Protein AF-L8TNM6-F1 (afdb_monomer_lite)

Foldseek 3Di:
DDWDDFQWFALELQAQAQRTDGFQQDQVSLVVRLCNRPQKDKDDWDWDAFANWIKTKMKMAGHDDDQLCNGDVSWRARGDPDSGDGPDTANDRPKMKIWIWTDPPRGIIIDIDIPHPDDDDVVVVVVSVVVVVPGHDDDDPPDD

Secondary structure (DSSP, 8-state):
-EE----EEESSSSS-TTTEEEPPSSHHHHHHHHHT-TTEEEPPPEEEEETTEEEEEEEEEE-S---GGGSGGG-EEEEBSSSSS-SEEESSTT-EEEEEEEEETTEEEEEEEEE-SSPPPHHHHHHHHHHHHT--PPPP----

pLDDT: mean 92.52, std 8.96, range [37.88, 98.44]

Organism: NCBI:txid683150

Sequence (144 aa):
MAWWPADYVPTDPCAWQGTLAKVDPSAQAFVNAMTAQTSTASTPPVEVVVGTYSGFEFDHSVEGDVDIAACDEGKFCIHSETSYGCSRWYSTQNERETYRVADLNGERAVIWMAEYRPPINPELIREGRAIFDSIEFKADRAAQ

Radius of gyration: 15.44 Å; chains: 1; bounding box: 28×33×51 Å

Structure (mmCIF, N/CA/C/O backbone):
data_AF-L8TNM6-F1
#
_entry.id   AF-L8TNM6-F1
#
loop_
_atom_site.group_PDB
_atom_site.id
_atom_site.type_symbol
_atom_site.label_atom_id
_atom_site.label_alt_id
_atom_site.label_comp_id
_atom_site.label_asym_id
_atom_site.label_entity_id
_atom_site.label_seq_id
_atom_site.pdbx_PDB_ins_code
_atom_site.Cartn_x
_atom_site.Cartn_y
_atom_site.Cartn_z
_atom_site.occupancy
_atom_site.B_iso_or_equiv
_atom_site.auth_seq_id
_atom_site.auth_comp_id
_atom_site.auth_asym_id
_atom_site.auth_atom_id
_atom_site.pdbx_PDB_model_num
ATOM 1 N N . MET A 1 1 ? 8.823 -3.336 8.615 1.00 79.50 1 MET A N 1
ATOM 2 C CA . MET A 1 1 ? 7.504 -2.868 9.074 1.00 79.50 1 MET A CA 1
ATOM 3 C C . MET A 1 1 ? 7.540 -1.361 9.140 1.00 79.50 1 MET A C 1
ATOM 5 O O . MET A 1 1 ? 8.532 -0.828 9.627 1.00 79.50 1 MET A O 1
ATOM 9 N N . ALA A 1 2 ? 6.513 -0.700 8.633 1.00 86.88 2 ALA A N 1
ATOM 10 C CA . ALA A 1 2 ? 6.402 0.747 8.692 1.00 86.88 2 ALA A CA 1
ATOM 11 C C . ALA A 1 2 ? 4.941 1.164 8.889 1.00 86.88 2 ALA A C 1
ATOM 13 O O . ALA A 1 2 ? 4.019 0.397 8.611 1.00 86.88 2 ALA A O 1
ATOM 14 N N . TRP A 1 3 ? 4.776 2.376 9.409 1.00 85.31 3 TR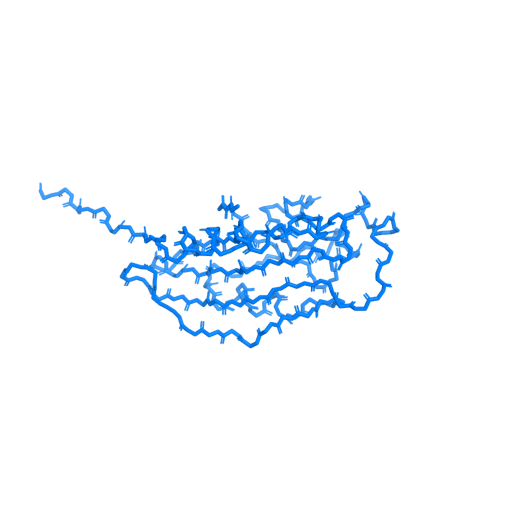P A N 1
ATOM 15 C CA . TRP A 1 3 ? 3.514 3.088 9.548 1.00 85.31 3 TRP A CA 1
ATOM 16 C C . TRP A 1 3 ? 3.761 4.509 9.045 1.00 85.31 3 TRP A C 1
ATOM 18 O O . TRP A 1 3 ? 4.692 5.169 9.512 1.00 85.31 3 TRP A O 1
ATOM 28 N N . TRP A 1 4 ? 2.991 4.942 8.050 1.00 85.00 4 TRP A N 1
ATOM 29 C CA . TRP A 1 4 ? 3.117 6.265 7.436 1.00 85.00 4 TRP A CA 1
ATOM 30 C C . TRP A 1 4 ? 1.769 6.712 6.863 1.00 85.00 4 TRP A C 1
ATOM 32 O O . TRP A 1 4 ? 0.985 5.849 6.450 1.00 85.00 4 TRP A O 1
ATOM 42 N N . PRO A 1 5 ? 1.502 8.028 6.777 1.00 88.56 5 PRO A N 1
ATOM 43 C CA . PRO A 1 5 ? 0.364 8.551 6.031 1.00 88.56 5 PRO A CA 1
ATOM 44 C C . PRO A 1 5 ? 0.303 8.040 4.585 1.00 88.56 5 PRO A C 1
ATOM 46 O O . PRO A 1 5 ? 1.319 7.888 3.901 1.00 88.56 5 PRO A O 1
ATOM 49 N N . ALA A 1 6 ? -0.916 7.782 4.120 1.00 94.31 6 ALA A N 1
ATOM 50 C CA . ALA A 1 6 ? -1.198 7.221 2.804 1.00 94.31 6 ALA A CA 1
ATOM 51 C C . ALA A 1 6 ? -2.482 7.853 2.255 1.00 94.31 6 ALA A C 1
ATOM 53 O O . ALA A 1 6 ? -3.533 7.218 2.181 1.00 94.31 6 ALA A O 1
ATOM 54 N N . ASP A 1 7 ? -2.410 9.148 1.964 1.00 96.62 7 ASP A N 1
ATOM 55 C CA . ASP A 1 7 ? -3.555 9.986 1.595 1.00 96.62 7 ASP A CA 1
ATOM 56 C C . ASP A 1 7 ? -3.872 9.945 0.100 1.00 96.62 7 ASP A C 1
ATOM 58 O O . ASP A 1 7 ? -4.987 10.280 -0.303 1.00 96.62 7 ASP A O 1
ATOM 62 N N . TYR A 1 8 ? -2.907 9.531 -0.721 1.00 98.00 8 TYR A N 1
ATOM 63 C CA . TYR A 1 8 ? -3.024 9.470 -2.169 1.00 98.00 8 TYR A CA 1
ATOM 64 C C . TYR A 1 8 ? -2.637 8.091 -2.688 1.00 98.00 8 TYR A C 1
ATOM 66 O O . TYR A 1 8 ? -1.628 7.524 -2.269 1.00 98.00 8 TYR A O 1
ATOM 74 N N . VAL A 1 9 ? -3.415 7.578 -3.635 1.00 98.00 9 VAL A N 1
ATOM 75 C CA . VAL A 1 9 ? -3.160 6.297 -4.304 1.00 98.00 9 VAL A CA 1
ATOM 76 C C . VAL A 1 9 ? -3.274 6.524 -5.815 1.00 98.00 9 VAL A C 1
ATOM 78 O O . VAL A 1 9 ? -4.278 7.088 -6.264 1.00 98.00 9 VAL A O 1
ATOM 81 N N . PRO A 1 10 ? -2.257 6.165 -6.616 1.00 97.62 10 PRO A N 1
ATOM 82 C CA . PRO A 1 10 ? -2.350 6.241 -8.068 1.00 97.62 10 PRO A CA 1
ATOM 83 C C . PRO A 1 10 ? -3.147 5.051 -8.608 1.00 97.62 10 PRO A C 1
ATOM 85 O O . PRO A 1 10 ? -3.037 3.946 -8.084 1.00 97.62 10 PRO A O 1
ATOM 88 N N . THR A 1 11 ? -3.913 5.250 -9.681 1.00 96.69 11 THR A N 1
ATOM 89 C CA . THR A 1 11 ? -4.555 4.133 -10.399 1.00 96.69 11 THR A CA 1
ATOM 90 C C . THR A 1 11 ? -3.537 3.306 -11.183 1.00 96.69 11 THR A C 1
ATOM 92 O O . THR A 1 11 ? -3.687 2.092 -11.265 1.00 96.69 11 THR A O 1
ATOM 95 N N . ASP A 1 12 ? -2.505 3.957 -11.727 1.00 96.88 12 ASP A N 1
ATOM 96 C CA . ASP A 1 12 ? -1.358 3.312 -12.367 1.00 96.88 12 ASP A CA 1
ATOM 97 C C . ASP A 1 12 ? -0.095 3.594 -11.540 1.00 96.88 12 ASP A C 1
ATOM 99 O O . ASP A 1 12 ? 0.421 4.716 -11.569 1.00 96.88 12 ASP A O 1
ATOM 103 N N . PRO A 1 13 ? 0.403 2.608 -10.777 1.00 97.12 13 PRO A N 1
ATOM 104 C CA . PRO A 1 13 ? 1.623 2.755 -9.993 1.00 97.12 13 PRO A CA 1
ATOM 105 C C . PRO A 1 13 ? 2.876 3.075 -10.808 1.00 97.12 13 PRO A C 1
ATOM 107 O O . PRO A 1 13 ? 3.822 3.624 -10.253 1.00 97.12 13 PRO A O 1
ATOM 110 N N . CYS A 1 14 ? 2.939 2.713 -12.090 1.00 97.19 14 CYS A N 1
ATOM 111 C CA . CYS A 1 14 ? 4.112 2.953 -12.928 1.00 97.19 14 CYS A CA 1
ATOM 112 C C . CYS A 1 14 ? 4.074 4.352 -13.564 1.00 97.19 14 CYS A C 1
ATOM 114 O O . CYS A 1 14 ? 5.117 4.994 -13.686 1.00 97.19 14 CYS A O 1
ATOM 116 N N . ALA A 1 15 ? 2.875 4.840 -13.896 1.00 97.00 15 ALA A N 1
ATOM 117 C CA . ALA A 1 15 ? 2.603 6.179 -14.430 1.00 97.00 15 ALA A CA 1
ATOM 118 C C . ALA A 1 15 ? 1.874 7.071 -13.397 1.00 97.00 15 ALA A C 1
ATOM 120 O O . ALA A 1 15 ? 0.745 7.539 -13.605 1.00 97.00 15 ALA A O 1
ATOM 121 N N . TRP A 1 16 ? 2.499 7.258 -12.234 1.00 97.19 16 TRP A N 1
ATOM 122 C CA . TRP A 1 16 ? 1.894 7.906 -11.068 1.00 97.19 16 TRP A CA 1
ATOM 123 C C . TRP A 1 16 ? 2.017 9.441 -11.063 1.00 97.19 16 TRP A C 1
ATOM 125 O O . TRP A 1 16 ? 1.273 10.122 -10.343 1.00 97.19 16 TRP A O 1
ATOM 135 N N . GLN A 1 17 ? 2.948 10.027 -11.824 1.00 96.00 17 GLN A N 1
ATOM 136 C CA . GLN A 1 17 ? 3.171 11.473 -11.805 1.00 96.00 17 GLN A CA 1
ATOM 137 C C . GLN A 1 17 ? 1.954 12.220 -12.358 1.00 96.00 17 GLN A C 1
ATOM 139 O O . GLN A 1 17 ? 1.529 12.044 -13.496 1.00 96.00 17 GLN A O 1
ATOM 144 N N . GLY A 1 18 ? 1.379 13.094 -11.528 1.00 93.44 18 GLY A N 1
ATOM 145 C CA . GLY A 1 18 ? 0.178 13.855 -11.878 1.00 93.44 18 GLY A CA 1
ATOM 146 C C . GLY A 1 18 ? -1.130 13.055 -11.845 1.00 93.44 18 GLY A C 1
ATOM 147 O O . GLY A 1 18 ? -2.178 13.637 -12.119 1.00 93.44 18 GLY A O 1
ATOM 148 N N . THR A 1 19 ? -1.102 11.767 -11.483 1.00 93.88 19 THR A N 1
ATOM 149 C CA . THR A 1 19 ? -2.293 10.893 -11.430 1.00 93.88 19 THR A CA 1
ATOM 150 C C . THR A 1 19 ? -2.666 10.451 -10.009 1.00 93.88 19 THR A C 1
ATOM 152 O O . THR A 1 19 ? -3.666 9.760 -9.816 1.00 93.88 19 THR A O 1
ATOM 155 N N . LEU A 1 20 ? -1.904 10.885 -8.998 1.00 95.94 20 LEU A N 1
ATOM 156 C CA . LEU A 1 20 ? -2.164 10.621 -7.580 1.00 95.94 20 LEU A CA 1
ATOM 157 C C . LEU A 1 20 ? -3.528 11.175 -7.140 1.00 95.94 20 LEU A C 1
ATOM 159 O O . LEU A 1 20 ? -3.726 12.389 -7.033 1.00 95.94 20 LEU A O 1
ATOM 163 N N . ALA A 1 21 ? -4.463 10.275 -6.834 1.00 96.50 21 ALA A N 1
ATOM 164 C CA . ALA A 1 21 ? -5.811 10.627 -6.411 1.00 96.50 21 ALA A CA 1
ATOM 165 C C . ALA A 1 21 ? -5.918 10.634 -4.885 1.00 96.50 21 ALA A C 1
ATOM 167 O O . ALA A 1 21 ? -5.488 9.689 -4.224 1.00 96.50 21 ALA A O 1
ATOM 168 N N . LYS A 1 22 ? -6.521 11.690 -4.324 1.00 97.31 22 LYS A N 1
ATOM 169 C CA . LYS A 1 22 ? -6.792 11.757 -2.886 1.00 97.31 22 LYS A CA 1
ATOM 170 C C . LYS A 1 22 ? -7.829 10.703 -2.510 1.00 97.31 22 LYS A C 1
ATOM 172 O O . LYS A 1 22 ? -8.908 10.657 -3.098 1.00 97.31 22 LYS A O 1
ATOM 177 N N . VAL A 1 23 ? -7.512 9.905 -1.503 1.00 97.06 23 VAL A N 1
ATOM 178 C CA . VAL A 1 23 ? -8.386 8.864 -0.975 1.00 97.06 23 VAL A CA 1
ATOM 179 C C . VAL A 1 23 ? -9.169 9.420 0.210 1.00 97.06 23 VAL A C 1
ATOM 181 O O . VAL A 1 23 ? -8.631 10.148 1.045 1.00 97.06 23 VAL A O 1
ATOM 184 N N . ASP A 1 24 ? -10.449 9.066 0.289 1.00 94.94 24 ASP A N 1
ATOM 185 C CA . ASP A 1 24 ? -11.272 9.324 1.471 1.00 94.94 24 ASP A CA 1
ATOM 186 C C . ASP A 1 24 ? -10.607 8.740 2.740 1.00 94.94 24 ASP A C 1
ATOM 188 O O . ASP A 1 24 ? -9.984 7.684 2.640 1.00 94.94 24 ASP A O 1
ATOM 192 N N . PRO A 1 25 ? -10.696 9.380 3.922 1.00 92.38 25 PRO A N 1
ATOM 193 C CA . PRO A 1 25 ? -10.016 8.909 5.131 1.00 92.38 25 PRO A CA 1
ATOM 194 C C . PRO A 1 25 ? -10.451 7.534 5.644 1.00 92.38 25 PRO A C 1
ATOM 196 O O . PRO A 1 25 ? -9.757 6.986 6.488 1.00 92.38 25 PRO A O 1
ATOM 199 N N . SER A 1 26 ? -11.550 6.945 5.167 1.00 94.88 26 SER A N 1
ATOM 200 C CA . SER A 1 26 ? -11.979 5.622 5.628 1.00 94.88 26 SER A CA 1
ATOM 201 C C . SER A 1 26 ? -10.976 4.508 5.286 1.00 94.88 26 SER A C 1
ATOM 203 O O . SER A 1 26 ? -10.268 4.538 4.270 1.00 94.88 26 SER A O 1
ATOM 205 N N . ALA A 1 27 ? -10.930 3.477 6.136 1.00 95.50 27 ALA A N 1
ATOM 206 C CA . ALA A 1 27 ? -10.115 2.284 5.903 1.00 95.50 27 ALA A CA 1
ATOM 207 C C . ALA A 1 27 ? -10.518 1.569 4.600 1.00 95.50 27 ALA A C 1
ATOM 209 O O . ALA A 1 27 ? -9.662 1.234 3.781 1.00 95.50 27 ALA A O 1
ATOM 210 N N . GLN A 1 28 ? -11.826 1.414 4.364 1.00 95.94 28 GLN A N 1
ATOM 211 C CA . GLN A 1 28 ? -12.356 0.751 3.172 1.00 95.94 28 GLN A CA 1
ATOM 212 C C . GLN A 1 28 ? -12.007 1.497 1.878 1.00 95.94 28 GLN A C 1
ATOM 214 O O . GLN A 1 28 ? -11.675 0.856 0.882 1.00 95.94 28 GLN A O 1
ATOM 219 N N . ALA A 1 29 ? -12.055 2.835 1.866 1.00 96.62 29 ALA A N 1
ATOM 220 C CA . ALA A 1 29 ? -11.709 3.598 0.668 1.00 96.62 29 ALA A CA 1
ATOM 221 C C . ALA A 1 29 ? -10.248 3.384 0.252 1.00 96.62 29 ALA A C 1
ATOM 223 O O . ALA A 1 29 ? -9.968 3.253 -0.938 1.00 96.62 29 ALA A O 1
ATOM 224 N N . PHE A 1 30 ? -9.333 3.281 1.219 1.00 97.50 30 PHE A N 1
ATOM 225 C CA . PHE A 1 30 ? -7.933 2.957 0.946 1.00 97.50 30 PHE A CA 1
ATOM 226 C C . PHE A 1 30 ? -7.754 1.563 0.372 1.00 97.50 30 PHE A C 1
ATOM 228 O O . PHE A 1 30 ? -7.100 1.406 -0.653 1.00 97.50 30 PHE A O 1
ATOM 235 N N . VAL A 1 31 ? -8.378 0.563 0.993 1.00 97.88 31 VAL A N 1
ATOM 236 C CA . VAL A 1 31 ? -8.337 -0.820 0.508 1.00 97.88 31 VAL A CA 1
ATOM 237 C C . VAL A 1 31 ? -8.874 -0.907 -0.924 1.00 97.88 31 VAL A C 1
ATOM 239 O O . VAL A 1 31 ? -8.252 -1.525 -1.784 1.00 97.88 31 VAL A O 1
ATOM 242 N N . ASN A 1 32 ? -9.987 -0.231 -1.216 1.00 98.06 32 ASN A N 1
ATOM 243 C CA . ASN A 1 32 ? -10.557 -0.190 -2.563 1.00 98.06 32 ASN A CA 1
ATOM 244 C C . ASN A 1 32 ? -9.613 0.482 -3.567 1.00 98.06 32 ASN A C 1
ATOM 246 O O . ASN A 1 32 ? -9.472 -0.002 -4.684 1.00 98.06 32 ASN A O 1
ATOM 250 N N . ALA A 1 33 ? -8.959 1.580 -3.181 1.00 98.06 33 ALA A N 1
ATOM 251 C CA . ALA A 1 33 ? -8.015 2.269 -4.054 1.00 98.06 33 ALA A CA 1
ATOM 252 C C . ALA A 1 33 ? -6.778 1.404 -4.352 1.00 98.06 33 ALA A C 1
ATOM 254 O O . ALA A 1 33 ? -6.389 1.285 -5.509 1.00 98.06 33 ALA A O 1
ATOM 255 N N . MET A 1 34 ? -6.209 0.760 -3.329 1.00 97.94 34 MET A N 1
ATOM 256 C CA . MET A 1 34 ? -5.046 -0.131 -3.446 1.00 97.94 34 MET A CA 1
ATOM 257 C C . MET A 1 34 ? -5.343 -1.367 -4.303 1.00 97.94 34 MET A C 1
ATOM 259 O O . MET A 1 34 ? -4.567 -1.735 -5.176 1.00 97.94 34 MET A O 1
ATOM 263 N N . THR A 1 35 ? -6.495 -2.004 -4.090 1.00 97.50 35 THR A N 1
ATOM 264 C CA . THR A 1 35 ? -6.895 -3.202 -4.851 1.00 97.50 35 THR A CA 1
ATOM 265 C C . THR A 1 35 ? -7.291 -2.896 -6.298 1.00 97.50 35 THR A C 1
ATOM 267 O O . THR A 1 35 ? -7.333 -3.806 -7.121 1.00 97.50 35 THR A O 1
ATOM 270 N N . ALA A 1 36 ? -7.568 -1.630 -6.622 1.00 97.31 36 ALA A N 1
ATOM 271 C CA . ALA A 1 36 ? -7.891 -1.178 -7.973 1.00 97.31 36 ALA A CA 1
ATOM 272 C C . ALA A 1 36 ? -6.660 -0.755 -8.795 1.00 97.31 36 ALA A C 1
ATOM 274 O O . ALA A 1 36 ? -6.819 -0.379 -9.959 1.00 97.31 36 ALA A O 1
ATOM 275 N N . GLN A 1 37 ? -5.456 -0.779 -8.214 1.00 97.38 37 GLN A N 1
ATOM 276 C CA . GLN A 1 37 ? -4.236 -0.391 -8.917 1.00 97.38 37 GLN A CA 1
ATOM 277 C C . GLN A 1 37 ? -3.931 -1.354 -10.063 1.00 97.38 37 GLN A C 1
ATOM 279 O O . GLN A 1 37 ? -3.924 -2.576 -9.891 1.00 97.38 37 GLN A O 1
ATOM 284 N N . THR A 1 38 ? -3.645 -0.809 -11.243 1.00 96.31 38 THR A N 1
ATOM 285 C CA . THR A 1 38 ? -3.227 -1.618 -12.388 1.00 96.31 38 THR A CA 1
ATOM 286 C C . THR A 1 38 ? -1.857 -2.241 -12.133 1.00 96.31 38 THR A C 1
ATOM 288 O O . THR A 1 38 ? -1.032 -1.699 -11.400 1.00 96.31 38 THR A O 1
ATOM 291 N N . SER A 1 39 ? -1.595 -3.389 -12.762 1.00 95.31 39 SER A N 1
ATOM 292 C CA . SER A 1 39 ? -0.312 -4.101 -12.640 1.00 95.31 39 SER A CA 1
ATOM 293 C C . SER A 1 39 ? 0.034 -4.503 -11.199 1.00 95.31 39 SER A C 1
ATOM 295 O O . SER A 1 39 ? 1.207 -4.622 -10.842 1.00 95.31 39 SER A O 1
ATOM 297 N N . THR A 1 40 ? -0.985 -4.710 -10.362 1.00 97.06 40 THR A N 1
ATOM 298 C CA . THR A 1 40 ? -0.830 -5.206 -8.994 1.00 97.06 40 THR A CA 1
ATOM 299 C C . THR A 1 40 ? -1.721 -6.410 -8.755 1.00 97.06 40 THR A C 1
ATOM 301 O O . THR A 1 40 ? -2.823 -6.507 -9.289 1.00 97.06 40 THR A O 1
ATOM 304 N N . ALA A 1 41 ? -1.245 -7.314 -7.909 1.00 96.88 41 ALA A N 1
ATOM 305 C CA . ALA A 1 41 ? -2.027 -8.416 -7.388 1.00 96.88 41 ALA A CA 1
ATOM 306 C C . ALA A 1 41 ? -2.252 -8.178 -5.898 1.00 96.88 41 ALA A C 1
ATOM 308 O O . ALA A 1 41 ? -1.291 -8.022 -5.136 1.00 96.88 41 ALA A O 1
ATOM 309 N N . SER A 1 42 ? -3.523 -8.184 -5.494 1.00 97.69 42 SER A N 1
ATOM 310 C CA . SER A 1 42 ? -3.921 -8.111 -4.091 1.00 97.69 42 SER A 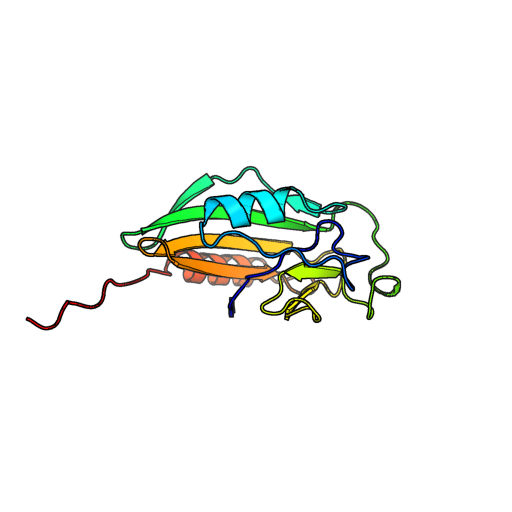CA 1
ATOM 311 C C . SER A 1 42 ? -4.751 -9.324 -3.697 1.00 97.69 42 SER A C 1
ATOM 313 O O . SER A 1 42 ? -5.597 -9.781 -4.471 1.00 97.69 42 SER A O 1
ATOM 315 N N . THR A 1 43 ? -4.543 -9.846 -2.489 1.00 98.06 43 THR A N 1
ATOM 316 C CA . THR A 1 43 ? -5.466 -10.850 -1.946 1.00 98.06 43 THR A CA 1
ATOM 317 C C . THR A 1 43 ? -6.804 -10.197 -1.583 1.00 98.06 43 THR A C 1
ATOM 319 O O . THR A 1 43 ? -6.849 -8.993 -1.314 1.00 98.06 43 THR A O 1
ATOM 322 N N . PRO A 1 44 ? -7.920 -10.955 -1.584 1.00 97.69 44 PRO A N 1
ATOM 323 C CA . PRO A 1 44 ? -9.189 -10.441 -1.088 1.00 97.69 44 PRO A CA 1
ATOM 324 C C . PRO A 1 44 ? -9.026 -9.916 0.347 1.00 97.69 44 PRO A C 1
ATOM 326 O O . PRO A 1 44 ? -8.559 -10.677 1.200 1.00 97.69 44 PRO A O 1
ATOM 329 N N . PRO A 1 45 ? -9.405 -8.657 0.631 1.00 97.88 45 PRO A N 1
ATOM 330 C CA . PRO A 1 45 ? -9.269 -8.097 1.966 1.00 97.88 45 PRO A CA 1
ATOM 331 C C . PRO A 1 45 ? -10.096 -8.880 2.981 1.00 97.88 45 PRO A C 1
ATOM 333 O O . PRO A 1 45 ? -11.266 -9.183 2.738 1.00 97.88 45 PRO A O 1
ATOM 336 N N . VAL A 1 46 ? -9.495 -9.178 4.129 1.00 97.81 46 VAL A N 1
ATOM 337 C CA . VAL A 1 46 ? -10.168 -9.836 5.252 1.00 97.81 46 VAL A CA 1
ATOM 338 C C . VAL A 1 46 ? -10.359 -8.854 6.396 1.00 97.81 46 VAL A C 1
ATOM 340 O O . VAL A 1 46 ? -9.468 -8.060 6.696 1.00 97.81 46 VAL A O 1
ATOM 343 N N . GLU A 1 47 ? -11.523 -8.898 7.038 1.00 97.00 47 GLU A N 1
ATOM 344 C CA . GLU A 1 47 ? -11.775 -8.109 8.243 1.00 97.00 47 GLU A CA 1
ATOM 345 C C . GLU A 1 47 ? -10.915 -8.623 9.401 1.00 97.00 47 GLU A C 1
ATOM 347 O O . GLU A 1 47 ? -10.827 -9.827 9.654 1.00 97.00 47 GLU A O 1
ATOM 352 N N . VAL A 1 48 ? -10.290 -7.695 10.119 1.00 95.12 48 VAL A N 1
ATOM 353 C CA . VAL A 1 48 ? -9.443 -7.978 11.279 1.00 95.12 48 VAL A CA 1
ATOM 354 C C . VAL A 1 48 ? -9.743 -7.007 12.412 1.00 95.12 48 VAL A C 1
ATOM 356 O O . VAL A 1 48 ? -10.335 -5.945 12.218 1.00 95.12 48 VAL A O 1
ATOM 359 N N . VAL A 1 49 ? -9.298 -7.368 13.612 1.00 92.56 49 VAL A N 1
ATOM 360 C CA . VAL A 1 49 ? -9.321 -6.487 14.779 1.00 92.56 49 VAL A CA 1
ATOM 361 C C . VAL A 1 49 ? -7.885 -6.135 15.150 1.00 92.56 49 VAL A C 1
ATOM 363 O O . VAL A 1 49 ? -7.042 -7.019 15.278 1.00 92.56 49 VAL A O 1
ATOM 366 N N . VAL A 1 50 ? -7.609 -4.843 15.324 1.00 89.44 50 VAL A N 1
ATOM 367 C CA . VAL A 1 50 ? -6.297 -4.303 15.703 1.00 89.44 50 VAL A CA 1
ATOM 368 C C . VAL A 1 50 ? -6.430 -3.648 17.075 1.00 89.44 50 VAL A C 1
ATOM 370 O O . VAL A 1 50 ? -6.803 -2.480 17.198 1.00 89.44 50 VAL A O 1
ATOM 373 N N . GLY A 1 51 ? -6.193 -4.423 18.135 1.00 88.44 51 GLY A N 1
ATOM 374 C CA . GLY A 1 51 ? -6.549 -4.028 19.500 1.00 88.44 51 GLY A CA 1
ATOM 375 C C . GLY A 1 51 ? -8.068 -4.021 19.694 1.00 88.44 51 GLY A C 1
ATOM 376 O O . GLY A 1 51 ? -8.688 -5.076 19.766 1.00 88.44 51 GLY A O 1
ATOM 377 N N . THR A 1 52 ? -8.679 -2.836 19.775 1.00 89.81 52 THR A N 1
ATOM 378 C CA . THR A 1 52 ? -10.147 -2.672 19.869 1.00 89.81 52 THR A CA 1
ATOM 379 C C . THR A 1 52 ? -10.784 -2.112 18.598 1.00 89.81 52 THR A C 1
ATOM 381 O O . THR A 1 52 ? -11.988 -1.867 18.581 1.00 89.81 52 THR A O 1
ATOM 384 N N . TYR A 1 53 ? -9.988 -1.870 17.558 1.00 93.50 53 TYR A N 1
ATOM 385 C CA . TYR A 1 53 ? -10.420 -1.212 16.328 1.00 93.50 53 TYR A CA 1
ATOM 386 C C . TYR A 1 53 ? -10.651 -2.228 15.216 1.00 93.50 53 TYR A C 1
ATOM 388 O O . TYR A 1 53 ? -9.891 -3.188 15.083 1.00 93.50 53 TYR A O 1
ATOM 396 N N . SER A 1 54 ? -11.680 -2.011 14.402 1.00 94.69 54 SER A N 1
ATOM 397 C CA . SER A 1 54 ? -11.895 -2.779 13.177 1.00 94.69 54 SER A CA 1
ATOM 398 C C . SER A 1 54 ? -10.911 -2.353 12.092 1.00 94.69 54 SER A C 1
ATOM 400 O O . SER A 1 54 ? -10.466 -1.204 12.046 1.00 94.69 54 SER A O 1
ATOM 402 N N . GLY A 1 55 ? -10.601 -3.264 11.183 1.00 95.50 55 GLY A N 1
ATOM 403 C CA . GLY A 1 55 ? -9.743 -2.973 10.052 1.00 95.50 55 GLY A CA 1
ATOM 404 C C . GLY A 1 55 ? -9.772 -4.064 8.999 1.00 95.50 55 GLY A C 1
ATOM 405 O O . GLY A 1 55 ? -10.554 -5.009 9.077 1.00 95.50 55 GLY A O 1
ATOM 406 N N . PHE A 1 56 ? -8.875 -3.926 8.032 1.00 97.75 56 PHE A N 1
ATOM 407 C CA . PHE A 1 56 ? -8.698 -4.870 6.938 1.00 97.75 56 PHE A CA 1
ATOM 408 C C . PHE A 1 56 ? -7.245 -5.302 6.837 1.00 97.75 56 PHE A C 1
ATOM 410 O O . PHE A 1 56 ? -6.345 -4.487 7.043 1.00 97.75 56 PHE A O 1
ATOM 417 N N . GLU A 1 57 ? -7.020 -6.558 6.477 1.00 98.38 57 GLU A N 1
ATOM 418 C CA . GLU A 1 57 ? -5.713 -7.079 6.096 1.00 98.38 57 GLU A CA 1
ATOM 419 C C . GLU A 1 57 ? -5.755 -7.632 4.671 1.00 98.38 57 GLU A C 1
ATOM 421 O O . GLU A 1 57 ? -6.734 -8.262 4.272 1.00 98.38 57 GLU A O 1
ATOM 426 N N . PHE A 1 58 ? -4.706 -7.368 3.898 1.00 98.44 58 PHE A N 1
ATOM 427 C CA . PHE A 1 58 ? -4.530 -7.900 2.549 1.00 98.44 58 PHE A CA 1
ATOM 428 C C . PHE A 1 58 ? -3.048 -7.912 2.177 1.00 98.44 58 PHE A C 1
ATOM 430 O O . PHE A 1 58 ? -2.268 -7.101 2.672 1.00 98.44 58 PHE A O 1
ATOM 437 N N . ASP A 1 59 ? -2.667 -8.814 1.283 1.00 97.75 59 ASP A N 1
ATOM 438 C CA . ASP A 1 59 ? -1.352 -8.800 0.650 1.00 97.75 59 ASP A CA 1
ATOM 439 C C . ASP A 1 59 ? -1.430 -7.999 -0.645 1.00 97.75 59 ASP A C 1
ATOM 441 O O . ASP A 1 59 ? -2.458 -8.012 -1.320 1.00 97.75 59 ASP A O 1
ATOM 445 N N . HIS A 1 60 ? -0.341 -7.324 -0.993 1.00 97.94 60 HIS A N 1
ATOM 446 C CA . HIS A 1 60 ? -0.202 -6.500 -2.183 1.00 97.94 60 HIS A CA 1
ATOM 447 C C . HIS A 1 60 ? 1.177 -6.719 -2.812 1.00 97.94 60 HIS A C 1
ATOM 449 O O . HIS A 1 60 ? 2.185 -6.844 -2.113 1.00 97.94 60 HIS A O 1
ATOM 455 N N . SER A 1 61 ? 1.231 -6.808 -4.136 1.00 96.56 61 SER A N 1
ATOM 456 C CA . SER A 1 61 ? 2.459 -7.078 -4.889 1.00 96.56 61 SER A CA 1
ATOM 457 C C . SER A 1 61 ? 2.325 -6.614 -6.335 1.00 96.56 61 SER A C 1
ATOM 459 O O . SER A 1 61 ? 1.215 -6.362 -6.803 1.00 96.56 61 SER A O 1
ATOM 461 N N . VAL A 1 62 ? 3.444 -6.524 -7.054 1.00 95.25 62 VAL A N 1
ATOM 462 C CA . VAL A 1 62 ? 3.422 -6.302 -8.508 1.00 95.25 62 VAL A CA 1
ATOM 463 C C . VAL A 1 62 ? 2.858 -7.539 -9.208 1.00 95.25 62 VAL A C 1
ATOM 465 O O . VAL A 1 62 ? 3.235 -8.666 -8.888 1.00 95.25 62 VAL A O 1
ATOM 468 N N . GLU A 1 63 ? 1.974 -7.332 -10.182 1.00 93.25 63 GLU A N 1
ATOM 469 C CA . GLU A 1 63 ? 1.508 -8.381 -11.087 1.00 93.25 63 GLU A CA 1
ATOM 470 C C . GLU A 1 63 ? 2.198 -8.260 -12.449 1.00 93.25 63 GLU A C 1
ATOM 472 O O . GLU A 1 63 ? 2.282 -7.178 -13.029 1.00 93.25 63 GLU A O 1
ATOM 477 N N . GLY A 1 64 ? 2.643 -9.395 -12.991 1.00 86.69 64 GLY A N 1
ATOM 478 C CA . GLY A 1 64 ? 3.269 -9.460 -14.310 1.00 86.69 64 GLY A CA 1
ATOM 479 C C . GLY A 1 64 ? 4.748 -9.068 -14.314 1.00 86.69 64 GLY A C 1
ATOM 480 O O . GLY A 1 64 ? 5.429 -9.140 -13.294 1.00 86.69 64 GLY A O 1
ATOM 481 N N . ASP A 1 65 ? 5.247 -8.716 -15.499 1.00 87.31 65 ASP A N 1
ATOM 482 C CA . ASP A 1 65 ? 6.650 -8.362 -15.754 1.00 87.31 65 ASP A CA 1
ATOM 483 C C . ASP A 1 65 ? 6.739 -6.850 -16.006 1.00 87.31 65 ASP A C 1
ATOM 485 O O . ASP A 1 65 ? 6.674 -6.381 -17.145 1.00 87.31 65 ASP A O 1
ATOM 489 N N . VAL A 1 66 ? 6.763 -6.075 -14.919 1.00 92.75 66 VAL A N 1
ATOM 490 C CA . VAL A 1 66 ? 6.821 -4.608 -14.968 1.00 92.75 66 VAL A CA 1
ATOM 491 C C . VAL A 1 66 ? 8.276 -4.153 -14.913 1.00 92.75 66 VAL A C 1
ATOM 493 O O . VAL A 1 66 ? 8.982 -4.405 -13.934 1.00 92.75 66 VAL A O 1
ATOM 496 N N . ASP A 1 67 ? 8.711 -3.399 -15.923 1.00 94.38 67 ASP A N 1
ATOM 497 C CA . ASP A 1 67 ? 10.011 -2.727 -15.899 1.00 94.38 67 ASP A CA 1
ATOM 498 C C . ASP A 1 67 ? 9.960 -1.480 -15.003 1.00 94.38 67 ASP A C 1
ATOM 500 O O . ASP A 1 67 ? 9.687 -0.366 -15.451 1.00 94.38 67 ASP A O 1
ATOM 504 N N . ILE A 1 68 ? 10.236 -1.668 -13.709 1.00 94.81 68 ILE A N 1
ATOM 505 C CA . ILE A 1 68 ? 10.207 -0.585 -12.713 1.00 94.81 68 ILE A CA 1
ATOM 506 C C . ILE A 1 68 ? 11.196 0.540 -13.049 1.00 94.81 68 ILE A C 1
ATOM 508 O O . ILE A 1 68 ? 10.940 1.695 -12.713 1.00 94.81 68 ILE A O 1
ATOM 512 N N . ALA A 1 69 ? 12.300 0.244 -13.742 1.00 95.19 69 ALA A N 1
ATOM 513 C CA . ALA A 1 69 ? 13.262 1.272 -14.134 1.00 95.19 69 ALA A CA 1
ATOM 514 C C . ALA A 1 69 ? 12.696 2.234 -15.194 1.00 95.19 69 ALA A C 1
ATOM 516 O O . ALA A 1 69 ? 13.180 3.361 -15.303 1.00 95.19 69 ALA A O 1
ATOM 517 N N . ALA A 1 70 ? 11.679 1.803 -15.946 1.00 96.25 70 ALA A N 1
ATOM 518 C CA . ALA A 1 70 ? 10.965 2.617 -16.924 1.00 96.25 70 ALA A CA 1
ATOM 519 C C . ALA A 1 70 ? 9.774 3.392 -16.329 1.00 96.25 70 ALA A C 1
ATOM 521 O O . ALA A 1 70 ? 9.236 4.267 -17.007 1.00 96.25 70 ALA A O 1
ATOM 522 N N . CYS A 1 71 ? 9.368 3.093 -15.091 1.00 97.06 71 CYS A N 1
ATOM 523 C CA . CYS A 1 71 ? 8.313 3.831 -14.402 1.00 97.06 71 CYS A CA 1
ATOM 524 C C . CYS A 1 71 ? 8.749 5.254 -14.042 1.00 97.06 71 CYS A C 1
ATOM 526 O O . CYS A 1 71 ? 9.939 5.586 -14.019 1.00 97.06 71 CYS A O 1
ATOM 528 N N . ASP A 1 72 ? 7.778 6.090 -13.695 1.00 97.44 72 ASP A N 1
ATOM 529 C CA . ASP A 1 72 ? 8.009 7.460 -13.258 1.00 97.44 72 ASP A CA 1
ATOM 530 C C . ASP A 1 72 ? 9.009 7.510 -12.090 1.00 97.44 72 ASP A C 1
ATOM 532 O O . ASP A 1 72 ? 8.833 6.886 -11.039 1.00 97.44 72 ASP A O 1
ATOM 536 N N . GLU A 1 73 ? 10.099 8.255 -12.295 1.00 95.69 73 GLU A N 1
ATOM 537 C CA . GLU A 1 73 ? 11.260 8.345 -11.392 1.00 95.69 73 GLU A CA 1
ATOM 538 C C . GLU A 1 73 ? 11.934 7.004 -11.044 1.00 95.69 73 GLU A C 1
ATOM 540 O O . GLU A 1 73 ? 12.647 6.915 -10.041 1.00 95.69 73 GLU A O 1
ATOM 545 N N . GLY A 1 74 ? 11.727 5.956 -11.845 1.00 95.56 74 GLY A N 1
ATOM 546 C CA . GLY A 1 74 ? 12.202 4.606 -11.545 1.00 95.56 74 GLY A CA 1
ATOM 547 C C . GLY A 1 74 ? 11.521 3.996 -10.315 1.00 95.56 74 GLY A C 1
ATOM 548 O O . GLY A 1 74 ? 12.148 3.231 -9.577 1.00 95.56 74 GLY A O 1
ATOM 549 N N . LYS A 1 75 ? 10.273 4.396 -10.035 1.00 95.75 75 LYS A N 1
ATOM 550 C CA . LYS A 1 75 ? 9.494 3.969 -8.867 1.00 95.75 75 LYS A CA 1
ATOM 551 C C . LYS A 1 75 ? 8.153 3.403 -9.307 1.00 95.75 75 LYS A C 1
ATOM 553 O O . LYS A 1 75 ? 7.401 4.067 -10.011 1.00 95.75 75 LYS A O 1
ATOM 558 N N . PHE A 1 76 ? 7.819 2.224 -8.797 1.00 96.94 76 PHE A N 1
ATOM 559 C CA . PHE A 1 76 ? 6.463 1.692 -8.870 1.00 96.94 76 PHE A CA 1
ATOM 560 C C . PHE A 1 76 ? 5.694 2.157 -7.627 1.00 96.94 76 PHE A C 1
ATOM 562 O O . PHE A 1 76 ? 5.894 1.628 -6.531 1.00 96.94 76 PHE A O 1
ATOM 569 N N . CYS A 1 77 ? 4.916 3.227 -7.765 1.00 97.69 77 CYS A N 1
ATOM 570 C CA . CYS A 1 77 ? 4.333 3.961 -6.652 1.00 97.69 77 CYS A CA 1
ATOM 571 C C . CYS A 1 77 ? 3.062 3.318 -6.101 1.00 97.69 77 CYS A C 1
ATOM 573 O O . CYS A 1 77 ? 2.038 3.265 -6.771 1.00 97.69 77 CYS A O 1
ATOM 575 N N . ILE A 1 78 ? 3.106 2.911 -4.837 1.00 97.25 78 ILE A N 1
ATOM 576 C CA . ILE A 1 78 ? 1.989 2.229 -4.186 1.00 97.25 78 ILE A CA 1
ATOM 577 C C . ILE A 1 78 ? 1.034 3.240 -3.557 1.00 97.25 78 ILE A C 1
ATOM 579 O O . ILE A 1 78 ? -0.157 3.240 -3.842 1.00 97.25 78 ILE A O 1
ATOM 583 N N . HIS A 1 79 ? 1.558 4.155 -2.744 1.00 97.44 79 HIS A N 1
ATOM 584 C CA . HIS A 1 79 ? 0.779 5.249 -2.172 1.00 97.44 79 HIS A CA 1
ATOM 585 C C . HIS A 1 79 ? 1.681 6.416 -1.767 1.00 97.44 79 HIS A C 1
ATOM 587 O O . HIS A 1 79 ? 2.912 6.314 -1.702 1.00 97.44 79 HIS A O 1
ATOM 593 N N . SER A 1 80 ? 1.060 7.550 -1.464 1.00 97.12 80 SER A N 1
ATOM 594 C CA . SER A 1 80 ? 1.751 8.769 -1.073 1.00 97.12 80 SER A CA 1
ATOM 595 C C . SER A 1 80 ? 1.021 9.542 0.016 1.00 97.12 80 SER A C 1
ATOM 597 O O . SER A 1 80 ? -0.193 9.460 0.166 1.00 97.12 80 SER A O 1
ATOM 599 N N . GLU A 1 81 ? 1.785 10.326 0.761 1.00 95.75 81 GLU A N 1
ATOM 600 C CA . GLU A 1 81 ? 1.288 11.360 1.672 1.00 95.75 81 GLU A CA 1
ATOM 601 C C . GLU A 1 81 ? 0.937 12.657 0.921 1.00 95.75 81 GLU A C 1
ATOM 603 O O . GLU A 1 81 ? 0.121 13.454 1.374 1.00 95.75 81 GLU A O 1
ATOM 608 N N . THR A 1 82 ? 1.532 12.883 -0.253 1.00 94.81 82 THR A N 1
ATOM 609 C CA . THR A 1 82 ? 1.378 14.132 -1.013 1.00 94.81 82 THR A CA 1
ATOM 610 C C . THR A 1 82 ? 0.854 13.868 -2.418 1.00 94.81 82 THR A C 1
ATOM 612 O O . THR A 1 82 ? 1.016 12.781 -2.962 1.00 94.81 82 THR A O 1
ATOM 615 N N . SER A 1 83 ? 0.262 14.883 -3.050 1.00 94.88 83 SER A N 1
ATOM 616 C CA . SER A 1 83 ? -0.301 14.761 -4.400 1.00 94.88 83 SER A CA 1
ATOM 617 C C . SER A 1 83 ? 0.733 14.829 -5.532 1.00 94.88 83 SER A C 1
ATOM 619 O O . SER A 1 83 ? 0.359 14.736 -6.696 1.00 94.88 83 SER A O 1
ATOM 621 N N . TYR A 1 84 ? 2.008 15.086 -5.228 1.00 92.94 84 TYR A N 1
ATOM 622 C CA . TYR A 1 84 ? 3.035 15.411 -6.231 1.00 92.94 84 TYR A CA 1
ATOM 623 C C . TYR A 1 84 ? 4.302 14.556 -6.136 1.00 92.94 84 TYR A C 1
ATOM 625 O O . TYR A 1 84 ? 5.168 14.662 -6.998 1.00 92.94 84 TYR A O 1
ATOM 633 N N . GLY A 1 85 ? 4.433 13.726 -5.105 1.00 94.25 85 GLY A N 1
ATOM 634 C CA . GLY A 1 85 ? 5.555 12.805 -4.947 1.00 94.25 85 GLY A CA 1
ATOM 635 C C . GLY A 1 85 ? 5.064 11.422 -4.561 1.00 94.25 85 GLY A C 1
ATOM 636 O O . GLY A 1 85 ? 3.911 11.270 -4.173 1.00 94.25 85 GLY A O 1
ATOM 637 N N . CYS A 1 86 ? 5.941 10.426 -4.629 1.00 96.69 86 CYS A N 1
ATOM 638 C CA . CYS A 1 86 ? 5.652 9.079 -4.153 1.00 96.69 86 CYS A CA 1
ATOM 639 C C . CYS A 1 86 ? 6.346 8.801 -2.810 1.00 96.69 86 CYS A C 1
ATOM 641 O O . CYS A 1 86 ? 7.578 8.832 -2.747 1.00 96.69 86 CYS A O 1
ATOM 643 N N . SER A 1 87 ? 5.574 8.506 -1.755 1.00 95.00 87 SER A N 1
ATOM 644 C CA . SER A 1 87 ? 6.122 8.214 -0.417 1.00 95.00 87 SER A CA 1
ATOM 645 C C . SER A 1 87 ? 6.425 6.727 -0.197 1.00 95.00 87 SER A C 1
ATOM 647 O O . SER A 1 87 ? 7.401 6.407 0.481 1.00 95.00 87 SER A O 1
ATOM 649 N N . ARG A 1 88 ? 5.636 5.808 -0.775 1.00 96.00 88 ARG A N 1
ATOM 650 C CA . ARG A 1 88 ? 5.873 4.355 -0.726 1.00 96.00 88 ARG A CA 1
ATOM 651 C C . ARG A 1 88 ? 5.889 3.774 -2.133 1.00 96.00 88 ARG A C 1
ATOM 653 O O . ARG A 1 88 ? 4.913 3.894 -2.866 1.00 96.00 88 ARG A O 1
ATOM 660 N N . TRP A 1 89 ? 6.980 3.100 -2.482 1.00 95.88 89 TRP A N 1
ATOM 661 C CA . TRP A 1 89 ? 7.157 2.460 -3.78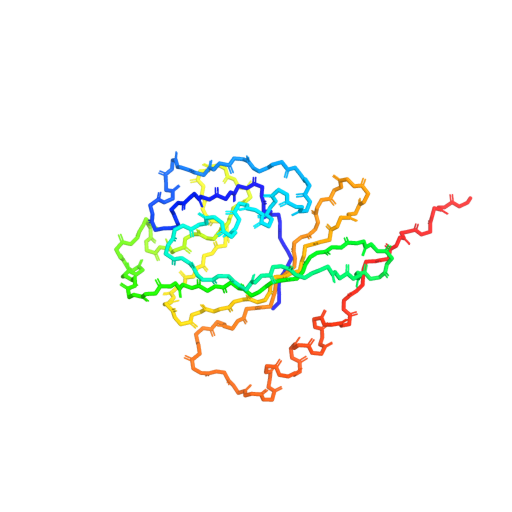3 1.00 95.88 89 TRP A CA 1
ATOM 662 C C . TRP A 1 89 ? 7.869 1.111 -3.669 1.00 95.88 89 TRP A C 1
ATOM 664 O O . TRP A 1 89 ? 8.588 0.856 -2.693 1.00 95.88 89 TRP A O 1
ATOM 674 N N . TYR A 1 90 ? 7.718 0.294 -4.709 1.00 95.38 90 TYR A N 1
ATOM 675 C CA . TYR A 1 90 ? 8.543 -0.888 -4.942 1.00 95.38 90 TYR A CA 1
ATOM 676 C C . TYR A 1 90 ? 9.737 -0.559 -5.826 1.00 95.38 90 TYR A C 1
ATOM 678 O O . TYR A 1 90 ? 9.651 0.252 -6.749 1.00 95.38 90 TYR A O 1
ATOM 686 N N . SER A 1 91 ? 10.877 -1.173 -5.503 1.00 92.19 91 SER A N 1
ATOM 687 C CA . SER A 1 91 ? 12.116 -1.052 -6.281 1.00 92.19 91 SER A CA 1
ATOM 688 C C . SER A 1 91 ? 12.335 -2.241 -7.221 1.00 92.19 91 SER A C 1
ATOM 690 O O . SER A 1 91 ? 13.138 -2.148 -8.144 1.00 92.19 91 SER A O 1
ATOM 692 N N . THR A 1 92 ? 11.670 -3.372 -6.972 1.00 91.44 92 THR A N 1
ATOM 693 C CA . THR A 1 92 ? 11.747 -4.594 -7.785 1.00 91.44 92 THR A CA 1
ATOM 694 C C . THR A 1 92 ? 10.376 -5.266 -7.880 1.00 91.44 92 THR A C 1
ATOM 696 O O . THR A 1 92 ? 9.577 -5.159 -6.953 1.00 91.44 92 THR A O 1
ATOM 699 N N . GLN A 1 93 ? 10.122 -6.013 -8.959 1.00 91.75 93 GLN A N 1
ATOM 700 C CA . GLN A 1 93 ? 8.840 -6.705 -9.176 1.00 91.75 93 GLN A CA 1
ATOM 701 C C . GLN A 1 93 ? 8.554 -7.845 -8.191 1.00 91.75 93 GLN A C 1
ATOM 703 O O . GLN A 1 93 ? 7.435 -8.328 -8.094 1.00 91.75 93 GLN A O 1
ATOM 708 N N . ASN A 1 94 ? 9.574 -8.296 -7.459 1.00 91.12 94 ASN A N 1
ATOM 709 C CA . ASN A 1 94 ? 9.423 -9.392 -6.509 1.00 91.12 94 ASN A CA 1
ATOM 710 C C . ASN A 1 94 ? 9.028 -8.901 -5.109 1.00 91.12 94 ASN A C 1
ATOM 712 O O . ASN A 1 94 ? 8.789 -9.725 -4.225 1.00 91.12 94 ASN A O 1
ATOM 716 N N . GLU A 1 95 ? 8.996 -7.585 -4.886 1.00 92.81 95 GLU A N 1
ATOM 717 C CA . GLU A 1 95 ? 8.540 -7.018 -3.622 1.00 92.81 95 GLU A CA 1
ATOM 718 C C . GLU A 1 95 ? 7.054 -7.302 -3.405 1.00 92.81 95 GLU A C 1
ATOM 720 O O . GLU A 1 95 ? 6.232 -7.248 -4.321 1.00 92.81 95 GLU A O 1
ATOM 725 N N . ARG A 1 96 ? 6.731 -7.623 -2.156 1.00 93.56 96 ARG A N 1
ATOM 726 C CA . ARG A 1 96 ? 5.371 -7.860 -1.684 1.00 93.56 96 ARG A CA 1
ATOM 727 C C . ARG A 1 96 ? 5.225 -7.305 -0.285 1.00 93.56 96 ARG A C 1
ATOM 729 O O . ARG A 1 96 ? 6.200 -7.247 0.472 1.00 93.56 96 ARG A O 1
ATOM 736 N N . GLU A 1 97 ? 4.012 -6.918 0.059 1.00 96.06 97 GLU A N 1
ATOM 737 C CA . GLU A 1 97 ? 3.698 -6.394 1.375 1.00 96.06 97 GLU A CA 1
ATOM 738 C C . GLU A 1 97 ? 2.382 -6.942 1.888 1.00 96.06 97 GLU A C 1
ATOM 740 O O . GLU A 1 97 ? 1.413 -7.034 1.144 1.00 96.06 97 GLU A O 1
ATOM 745 N N . THR A 1 98 ? 2.335 -7.224 3.184 1.00 97.19 98 THR A N 1
ATOM 746 C CA . THR A 1 98 ? 1.073 -7.410 3.896 1.00 97.19 98 THR A CA 1
ATOM 747 C C . THR A 1 98 ? 0.681 -6.076 4.512 1.00 97.19 98 THR A C 1
ATOM 749 O O . THR A 1 98 ? 1.425 -5.528 5.330 1.00 97.19 98 THR A O 1
ATOM 752 N N . TYR A 1 99 ? -0.480 -5.561 4.133 1.00 97.75 99 TYR A N 1
ATOM 753 C CA . TYR A 1 99 ? -1.082 -4.344 4.659 1.00 97.75 99 TYR A CA 1
ATOM 754 C C . TYR A 1 99 ? -2.099 -4.663 5.744 1.00 97.75 99 TYR A C 1
ATOM 756 O O . TYR A 1 99 ? -2.882 -5.597 5.617 1.00 97.75 99 TYR A O 1
ATOM 764 N N . ARG A 1 100 ? -2.143 -3.820 6.775 1.00 97.19 100 ARG A N 1
ATOM 765 C CA . ARG A 1 100 ? -3.207 -3.768 7.772 1.00 97.19 100 ARG A CA 1
ATOM 766 C C . ARG A 1 100 ? -3.672 -2.327 7.928 1.00 97.19 100 ARG A C 1
ATOM 768 O O . ARG A 1 100 ? -2.876 -1.431 8.213 1.00 97.19 100 ARG A O 1
ATOM 775 N N . VAL A 1 101 ? -4.963 -2.112 7.718 1.00 96.69 101 VAL A N 1
ATOM 776 C CA . VAL A 1 101 ? -5.591 -0.791 7.662 1.00 96.69 101 VAL A CA 1
ATOM 777 C C . VAL A 1 101 ? -6.644 -0.719 8.755 1.00 96.69 101 VAL A C 1
ATOM 779 O O . VAL A 1 101 ? -7.676 -1.374 8.646 1.00 96.69 101 VAL A O 1
ATOM 782 N N . ALA A 1 102 ? -6.377 0.040 9.814 1.00 95.38 102 ALA A N 1
ATOM 783 C CA . ALA A 1 102 ? -7.271 0.172 10.962 1.00 95.38 102 ALA A CA 1
ATOM 7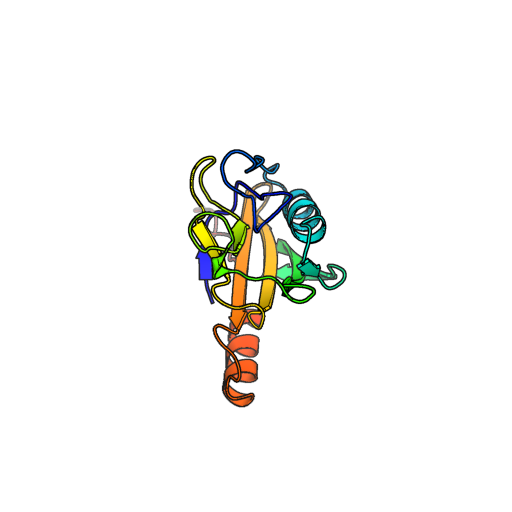84 C C . ALA A 1 102 ? -8.109 1.453 10.872 1.00 95.38 102 ALA A C 1
ATOM 786 O O . ALA A 1 102 ? -7.604 2.500 10.461 1.00 95.38 102 ALA A O 1
ATOM 787 N N . ASP A 1 103 ? -9.369 1.359 11.293 1.00 94.31 103 ASP A N 1
ATOM 788 C CA . ASP A 1 103 ? -10.265 2.491 11.519 1.00 94.31 103 ASP A CA 1
ATOM 789 C C . ASP A 1 103 ? -10.187 2.920 12.991 1.00 94.31 103 ASP A C 1
ATOM 791 O O . ASP A 1 103 ? -10.706 2.255 13.887 1.00 94.31 103 ASP A O 1
ATOM 795 N N . LEU A 1 104 ? -9.513 4.038 13.234 1.00 91.62 104 LEU A N 1
ATOM 796 C CA . LEU A 1 104 ? -9.333 4.676 14.530 1.00 91.62 104 LEU A CA 1
ATOM 797 C C . LEU A 1 104 ? -10.424 5.731 14.763 1.00 91.62 104 LEU A C 1
ATOM 799 O O . LEU A 1 104 ? -10.138 6.916 14.915 1.00 91.62 104 LEU A O 1
ATOM 803 N N . ASN A 1 105 ? -11.688 5.300 14.801 1.00 88.50 105 ASN A N 1
ATOM 804 C CA . ASN A 1 105 ? -12.862 6.163 15.002 1.00 88.50 105 ASN A CA 1
ATOM 805 C C . ASN A 1 105 ? -13.031 7.254 13.923 1.00 88.50 105 ASN A C 1
ATOM 807 O O . ASN A 1 105 ? -13.307 8.413 14.235 1.00 88.50 105 ASN A O 1
ATOM 811 N N . GLY A 1 106 ? -12.887 6.885 12.652 1.00 84.88 106 GLY A N 1
ATOM 812 C CA . GLY A 1 106 ? -13.002 7.782 11.500 1.00 84.88 106 GLY A CA 1
ATOM 813 C C . GLY A 1 106 ? -11.663 8.297 10.969 1.00 84.88 106 GLY A C 1
ATOM 814 O O . GLY A 1 106 ? -11.635 8.905 9.899 1.00 84.88 106 GLY A O 1
ATOM 815 N N . GLU A 1 107 ? -10.559 8.02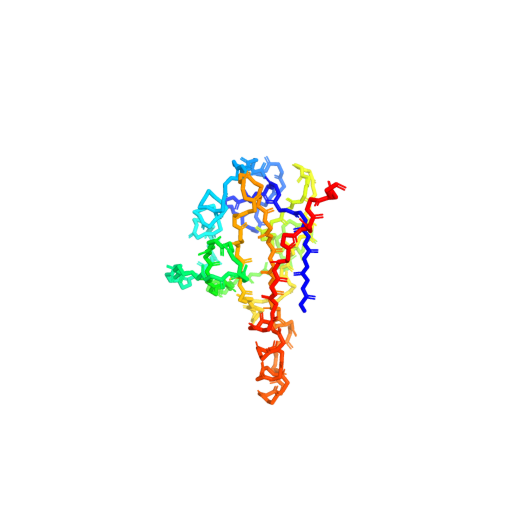5 11.666 1.00 88.88 107 GLU A N 1
ATOM 816 C CA . GLU A 1 107 ? -9.199 8.211 11.154 1.00 88.88 107 GLU A CA 1
ATOM 817 C C . GLU A 1 107 ? -8.619 6.874 10.678 1.00 88.88 107 GLU A C 1
ATOM 819 O O . GLU A 1 107 ? -8.845 5.835 11.291 1.00 88.88 107 GLU A O 1
ATOM 824 N N . ARG A 1 108 ? -7.839 6.869 9.594 1.00 93.81 108 ARG A N 1
ATOM 825 C CA . ARG A 1 108 ? -7.185 5.651 9.094 1.00 93.81 108 ARG A CA 1
ATOM 826 C C . ARG A 1 108 ? -5.740 5.566 9.560 1.00 93.81 108 ARG A C 1
ATOM 828 O O . ARG A 1 108 ? -4.953 6.477 9.321 1.00 93.81 108 ARG A O 1
ATOM 835 N N . ALA A 1 109 ? -5.357 4.404 10.082 1.00 94.25 109 ALA A N 1
ATOM 836 C CA . ALA A 1 109 ? -3.958 4.021 10.233 1.00 94.25 109 ALA A CA 1
ATOM 837 C C . ALA A 1 109 ? -3.585 2.916 9.241 1.00 94.25 109 ALA A C 1
ATOM 839 O O . ALA A 1 109 ? -4.283 1.909 9.137 1.00 94.25 109 ALA A O 1
ATOM 840 N N . VAL A 1 110 ? -2.466 3.093 8.533 1.00 95.94 110 VAL A N 1
ATOM 841 C CA . VAL A 1 110 ? -1.943 2.123 7.559 1.00 95.94 110 VAL A CA 1
ATOM 842 C C . VAL A 1 110 ? -0.607 1.588 8.050 1.00 95.94 110 VAL A C 1
ATOM 844 O O . VAL A 1 110 ? 0.349 2.344 8.213 1.00 95.94 110 VAL A O 1
ATOM 847 N N . ILE A 1 111 ? -0.541 0.283 8.288 1.00 95.50 111 ILE A N 1
ATOM 848 C CA . ILE A 1 111 ? 0.674 -0.425 8.689 1.00 95.50 111 ILE A CA 1
ATOM 849 C C . ILE A 1 111 ? 0.962 -1.473 7.626 1.00 95.50 111 ILE A C 1
ATOM 851 O O . ILE A 1 111 ? 0.041 -2.123 7.136 1.00 95.50 111 ILE A O 1
ATOM 855 N N . TRP A 1 112 ? 2.230 -1.685 7.296 1.00 95.62 112 TRP A N 1
ATOM 856 C CA . TRP A 1 112 ? 2.599 -2.771 6.399 1.00 95.62 112 TRP A CA 1
ATOM 857 C C . TRP A 1 112 ? 3.886 -3.478 6.810 1.00 95.62 112 TRP A C 1
ATOM 859 O O . TRP A 1 112 ? 4.816 -2.905 7.399 1.00 95.62 112 TRP A O 1
ATOM 869 N N . MET A 1 113 ? 3.941 -4.760 6.473 1.00 95.50 113 MET A N 1
ATOM 870 C CA . MET A 1 113 ? 5.130 -5.592 6.538 1.00 95.50 113 MET A CA 1
ATOM 871 C C . MET A 1 113 ? 5.656 -5.798 5.121 1.00 95.50 113 MET A C 1
ATOM 873 O O . MET A 1 113 ? 4.994 -6.430 4.308 1.00 95.50 113 MET A O 1
ATOM 877 N N . ALA A 1 114 ? 6.852 -5.278 4.846 1.00 92.75 114 ALA A N 1
ATOM 878 C CA . ALA A 1 114 ? 7.477 -5.381 3.537 1.00 92.75 114 ALA A CA 1
ATOM 879 C C . ALA A 1 114 ? 8.450 -6.554 3.445 1.00 92.75 114 ALA A C 1
ATOM 881 O O . ALA A 1 114 ? 9.381 -6.651 4.249 1.00 92.75 114 ALA A O 1
ATOM 882 N N . GLU A 1 115 ? 8.305 -7.364 2.404 1.00 92.50 115 GLU A N 1
ATOM 883 C CA . GLU A 1 115 ? 9.328 -8.296 1.945 1.00 92.50 115 GLU A CA 1
ATOM 884 C C . GLU A 1 115 ? 10.188 -7.609 0.875 1.00 92.50 115 GLU A C 1
ATOM 886 O O . GLU A 1 115 ? 10.052 -7.824 -0.331 1.00 92.50 115 GLU A O 1
ATOM 891 N N . TYR A 1 116 ? 11.064 -6.715 1.334 1.00 86.75 116 TYR A N 1
ATOM 892 C CA . TYR A 1 116 ? 11.937 -5.937 0.461 1.00 86.75 116 TYR A CA 1
ATOM 893 C C . TYR A 1 116 ? 13.052 -6.803 -0.143 1.00 86.75 116 TYR A C 1
ATOM 895 O O . TYR A 1 116 ? 13.864 -7.357 0.597 1.00 86.75 116 TYR A O 1
ATOM 903 N N . ARG A 1 117 ? 13.133 -6.859 -1.482 1.00 83.31 117 ARG A N 1
ATOM 904 C CA . ARG A 1 117 ? 14.169 -7.585 -2.251 1.00 83.31 117 ARG A CA 1
ATOM 905 C C . ARG A 1 117 ? 14.338 -9.059 -1.827 1.00 83.31 117 ARG A C 1
ATOM 907 O O . ARG A 1 117 ? 15.381 -9.424 -1.278 1.00 83.31 117 ARG A O 1
ATOM 914 N N . PRO A 1 118 ? 13.351 -9.928 -2.091 1.00 79.62 118 PRO A N 1
ATOM 915 C CA . PRO A 1 118 ? 13.485 -11.359 -1.819 1.00 79.62 118 PRO A CA 1
ATOM 916 C C . PRO A 1 118 ? 14.618 -12.022 -2.639 1.00 79.62 118 PRO A C 1
ATOM 918 O O . PRO A 1 118 ? 15.029 -11.482 -3.670 1.00 79.62 118 PRO A O 1
ATOM 921 N N . PRO A 1 119 ? 15.104 -13.214 -2.226 1.00 86.44 119 PRO A N 1
ATOM 922 C CA . PRO A 1 119 ? 14.569 -14.047 -1.144 1.00 86.44 119 PRO A CA 1
ATOM 923 C C . PRO A 1 119 ? 15.009 -13.589 0.255 1.00 86.44 119 PRO A C 1
ATOM 925 O O . PRO A 1 119 ? 16.186 -13.340 0.504 1.00 86.44 119 PRO A O 1
ATOM 928 N N . ILE A 1 120 ? 14.055 -13.543 1.187 1.00 87.50 120 ILE A N 1
ATOM 929 C CA . ILE A 1 120 ? 14.291 -13.305 2.619 1.00 87.50 120 ILE A CA 1
ATOM 930 C C . ILE A 1 120 ? 14.245 -14.653 3.350 1.00 87.50 120 ILE A C 1
ATOM 932 O O . ILE A 1 120 ? 13.520 -15.563 2.949 1.00 87.50 120 ILE A O 1
ATOM 936 N N . ASN A 1 121 ? 15.025 -14.802 4.425 1.00 92.56 121 ASN A N 1
ATOM 937 C CA . ASN A 1 121 ? 14.990 -16.001 5.265 1.00 92.56 121 ASN A CA 1
ATOM 938 C C . ASN A 1 121 ? 13.558 -16.238 5.806 1.00 92.56 121 ASN A C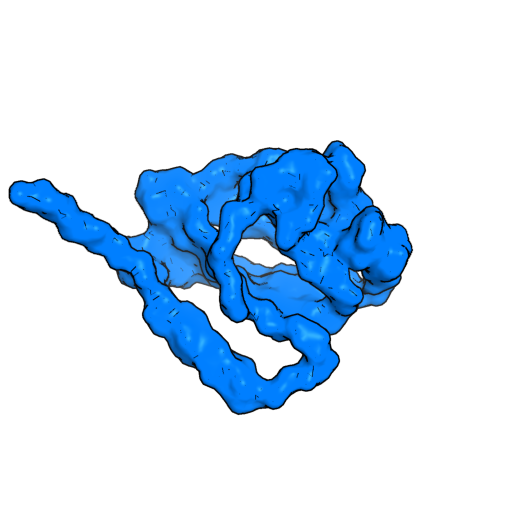 1
ATOM 940 O O . ASN A 1 121 ? 13.041 -15.363 6.504 1.00 92.56 121 ASN A O 1
ATOM 944 N N . PRO A 1 122 ? 12.937 -17.412 5.566 1.00 91.81 122 PRO A N 1
ATOM 945 C CA . PRO A 1 122 ? 11.584 -17.706 6.035 1.00 91.81 122 PRO A CA 1
ATOM 946 C C . PRO A 1 122 ? 11.386 -17.586 7.549 1.00 91.81 122 PRO A C 1
ATOM 948 O O . PRO A 1 122 ? 10.274 -17.306 7.985 1.00 91.81 122 PRO A O 1
ATOM 951 N N . GLU A 1 123 ? 12.431 -17.789 8.358 1.00 94.38 123 GLU A N 1
ATOM 952 C CA . GLU A 1 123 ? 12.339 -17.569 9.809 1.00 94.38 123 GLU A CA 1
ATOM 953 C C . GLU A 1 123 ? 12.160 -16.088 10.142 1.00 94.38 123 GLU A C 1
ATOM 955 O O . GLU A 1 123 ? 11.302 -15.746 10.944 1.00 94.38 123 GLU A O 1
ATOM 960 N N . LEU A 1 124 ? 12.870 -15.194 9.448 1.00 92.69 124 LEU A N 1
ATOM 961 C CA . LEU A 1 124 ? 12.700 -13.752 9.636 1.00 92.69 124 LEU A CA 1
ATOM 962 C C . LEU A 1 124 ? 11.325 -13.275 9.161 1.00 92.69 124 LEU A C 1
ATOM 964 O O . LEU A 1 124 ? 10.761 -12.359 9.753 1.00 92.69 124 LEU A O 1
ATOM 968 N N . ILE A 1 125 ? 10.763 -13.905 8.122 1.00 92.25 125 ILE A N 1
ATOM 969 C CA . ILE A 1 125 ? 9.381 -13.640 7.693 1.00 92.25 125 ILE A CA 1
ATOM 970 C C . ILE A 1 125 ? 8.403 -14.053 8.801 1.00 92.25 125 ILE A C 1
ATOM 972 O O . ILE A 1 125 ? 7.509 -13.283 9.141 1.00 92.25 125 ILE A O 1
ATOM 976 N N . ARG A 1 126 ? 8.592 -15.232 9.413 1.00 94.38 126 ARG A N 1
ATOM 977 C CA . ARG A 1 126 ? 7.762 -15.691 10.541 1.00 94.38 126 ARG A CA 1
ATOM 978 C C . ARG A 1 126 ? 7.874 -14.777 11.757 1.00 94.38 126 ARG A C 1
ATOM 980 O O . ARG A 1 126 ? 6.850 -14.413 12.326 1.00 94.38 126 ARG A O 1
ATOM 987 N N . GLU A 1 127 ? 9.086 -14.389 12.142 1.00 94.56 127 GLU A N 1
ATOM 988 C CA . GLU A 1 127 ? 9.313 -13.453 13.247 1.00 94.56 127 GLU A CA 1
ATOM 989 C C . GLU A 1 127 ? 8.683 -12.086 12.952 1.00 94.56 127 GLU A C 1
ATOM 991 O O . GLU A 1 127 ? 7.947 -11.550 13.779 1.00 94.56 127 GLU A O 1
ATOM 996 N N . GLY A 1 128 ? 8.899 -11.546 11.749 1.00 94.19 128 GLY A N 1
ATOM 997 C CA . GLY A 1 128 ? 8.293 -10.292 11.305 1.00 94.19 128 GLY A CA 1
ATOM 998 C C . GLY A 1 128 ? 6.766 -10.339 11.339 1.00 94.19 128 GLY A C 1
ATOM 999 O O . GLY A 1 128 ? 6.139 -9.397 11.828 1.00 94.19 128 GLY A O 1
ATOM 1000 N N . ARG A 1 129 ? 6.176 -11.461 10.906 1.00 95.12 129 ARG A N 1
ATOM 1001 C CA . ARG A 1 129 ? 4.733 -11.703 10.979 1.00 95.12 129 ARG A CA 1
ATOM 1002 C C . ARG A 1 129 ? 4.239 -11.751 12.421 1.00 95.12 129 ARG A C 1
ATOM 1004 O O . ARG A 1 129 ? 3.247 -11.102 12.726 1.00 95.12 129 ARG A O 1
ATOM 1011 N N . ALA A 1 130 ? 4.946 -12.436 13.319 1.00 95.38 130 ALA A N 1
ATOM 1012 C CA . ALA A 1 130 ? 4.580 -12.482 14.733 1.00 95.38 130 ALA A CA 1
ATOM 1013 C C . ALA A 1 130 ? 4.585 -11.083 15.376 1.00 95.38 130 ALA A C 1
ATOM 1015 O O . ALA A 1 130 ? 3.675 -10.744 16.132 1.00 95.38 130 ALA A O 1
ATOM 1016 N N . ILE A 1 131 ? 5.567 -10.240 15.034 1.00 93.94 131 ILE A N 1
ATOM 1017 C CA . ILE A 1 131 ? 5.593 -8.842 15.485 1.00 93.94 131 ILE A CA 1
ATOM 1018 C C . ILE A 1 131 ? 4.408 -8.078 14.886 1.00 93.94 131 ILE A C 1
ATOM 1020 O O . ILE A 1 131 ? 3.722 -7.367 15.615 1.00 93.94 131 ILE A O 1
ATOM 1024 N N . PHE A 1 132 ? 4.132 -8.241 13.590 1.00 94.81 132 PHE A N 1
ATOM 1025 C CA . PHE A 1 132 ? 3.008 -7.587 12.912 1.00 94.81 132 PHE A CA 1
ATOM 1026 C C . PHE A 1 132 ? 1.657 -7.956 13.531 1.00 94.81 132 PHE A C 1
ATOM 1028 O O . PHE A 1 132 ? 0.823 -7.086 13.772 1.00 94.81 132 PHE A O 1
ATOM 1035 N N . ASP A 1 133 ? 1.471 -9.224 13.885 1.00 93.12 133 ASP A N 1
ATOM 1036 C CA . ASP A 1 133 ? 0.272 -9.721 14.559 1.00 93.12 133 ASP A CA 1
ATOM 1037 C C . ASP A 1 133 ? 0.133 -9.219 15.996 1.00 93.12 133 ASP A C 1
ATOM 1039 O O . ASP A 1 133 ? -0.984 -9.085 16.482 1.00 93.12 133 ASP A O 1
ATOM 1043 N N . SER A 1 134 ? 1.240 -8.875 16.655 1.00 92.75 134 SER A N 1
ATOM 1044 C CA . SER A 1 134 ? 1.224 -8.314 18.010 1.00 92.75 134 SER A CA 1
ATOM 1045 C C . SER A 1 134 ? 0.900 -6.815 18.078 1.00 92.75 134 SER A C 1
ATOM 1047 O O . SER A 1 134 ? 0.788 -6.268 19.176 1.00 92.75 134 SER A O 1
ATOM 1049 N N . ILE A 1 135 ? 0.788 -6.123 16.935 1.00 91.38 135 ILE A N 1
ATOM 1050 C CA . ILE A 1 135 ? 0.499 -4.685 16.920 1.00 91.38 135 ILE A CA 1
ATOM 1051 C C . ILE A 1 135 ? -0.951 -4.430 17.313 1.00 91.38 135 ILE A C 1
ATOM 1053 O O . ILE A 1 135 ? -1.887 -4.888 16.660 1.00 91.38 135 ILE A O 1
ATOM 1057 N N . GLU A 1 136 ? -1.119 -3.577 18.317 1.00 89.75 136 GLU A N 1
ATOM 1058 C CA . GLU A 1 136 ? -2.412 -3.095 18.777 1.00 89.75 136 GLU A CA 1
ATOM 1059 C C . GLU A 1 136 ? -2.369 -1.578 18.960 1.00 89.75 136 GLU A C 1
ATOM 1061 O O . GLU A 1 136 ? -1.419 -1.031 19.531 1.00 89.75 136 GLU A O 1
ATOM 1066 N N . PHE A 1 137 ? -3.433 -0.895 18.538 1.00 85.75 137 PHE A N 1
ATOM 1067 C CA . PHE A 1 137 ? -3.667 0.484 18.944 1.00 85.75 137 PHE A CA 1
ATOM 1068 C C . PHE A 1 137 ? -4.352 0.489 20.303 1.00 85.75 137 PHE A C 1
ATOM 1070 O O . PHE A 1 137 ? -5.384 -0.154 20.505 1.00 85.75 137 PHE A O 1
ATOM 1077 N N . LYS A 1 138 ? -3.785 1.239 21.245 1.00 82.88 138 LYS A N 1
ATOM 1078 C CA . LYS A 1 138 ? -4.407 1.467 22.547 1.00 82.88 138 LYS A CA 1
ATOM 1079 C C . LYS A 1 138 ? -5.217 2.746 22.462 1.00 82.88 138 LYS A C 1
ATOM 1081 O O . LYS A 1 138 ? -4.693 3.774 22.048 1.00 82.88 138 LYS A O 1
ATOM 1086 N N . ALA A 1 139 ? -6.481 2.687 22.869 1.00 74.06 139 ALA A N 1
ATOM 1087 C CA . ALA A 1 139 ? -7.188 3.905 23.223 1.00 74.06 139 ALA A CA 1
ATOM 1088 C C . ALA A 1 139 ? -6.421 4.554 24.381 1.00 74.06 139 ALA A C 1
ATOM 1090 O O . ALA A 1 139 ? -6.191 3.902 25.408 1.00 74.06 139 ALA A O 1
ATOM 1091 N N . ASP A 1 140 ? -5.997 5.806 24.217 1.00 68.00 140 ASP A N 1
ATOM 1092 C CA . ASP A 1 140 ? -5.520 6.565 25.363 1.00 68.00 140 ASP A CA 1
ATOM 1093 C C . ASP A 1 140 ? -6.633 6.550 26.408 1.00 68.00 140 ASP A C 1
ATOM 1095 O O . ASP A 1 140 ? -7.806 6.792 26.102 1.00 68.00 140 ASP A O 1
ATOM 1099 N N . ARG A 1 141 ? -6.285 6.215 27.657 1.00 57.34 141 ARG A N 1
ATOM 1100 C CA . ARG A 1 141 ? -7.217 6.448 28.759 1.00 57.34 141 ARG A CA 1
ATOM 1101 C C . ARG A 1 141 ? -7.517 7.935 28.712 1.00 57.34 141 ARG A C 1
ATOM 1103 O O . ARG A 1 141 ? -6.613 8.727 28.969 1.00 57.34 141 ARG A O 1
ATOM 1110 N N . ALA A 1 142 ? -8.757 8.297 28.393 1.00 49.59 142 ALA A N 1
ATOM 1111 C CA . ALA A 1 142 ? -9.237 9.643 28.637 1.00 49.59 142 ALA A CA 1
ATOM 1112 C C . ALA A 1 142 ? -8.813 10.002 30.065 1.00 49.59 142 ALA A C 1
ATOM 1114 O O . ALA A 1 142 ? -9.140 9.268 31.006 1.00 49.59 142 ALA A O 1
ATOM 1115 N N . ALA A 1 143 ? -7.991 11.044 30.200 1.00 47.28 143 ALA A N 1
ATOM 1116 C CA . ALA A 1 143 ? -7.677 11.611 31.496 1.00 47.28 143 ALA A CA 1
ATOM 1117 C C . ALA A 1 143 ? -9.023 11.916 32.167 1.00 47.28 143 ALA A C 1
ATOM 1119 O O . ALA A 1 143 ? -9.807 12.707 31.641 1.00 47.28 143 ALA A O 1
ATOM 1120 N N . GLN A 1 144 ? -9.318 11.175 33.236 1.00 37.88 144 GLN A N 1
ATOM 1121 C CA . GLN A 1 144 ? -10.448 11.448 34.119 1.00 37.88 144 GLN A CA 1
ATOM 1122 C C . GLN A 1 144 ? -10.166 12.717 34.913 1.00 37.88 144 GLN A C 1
ATOM 1124 O O . GLN A 1 144 ? -8.993 12.893 35.321 1.00 37.88 144 GLN A O 1
#